Protein AF-A0A101TPN9-F1 (afdb_monomer)

Secondary structure (DSSP, 8-state):
-------PPPP-------PPPPHHHHHHHHHHHHHHH-S-HHHHHHHHHHHHHHHHHHHHHHHHHHTT-S-TT---TTHHHHHHHHHHH-TTTHHHHHHHHHHH--HHHHHHHHHHHHHHHHHHHHHHHHHHHTT--HHHHHHHHT--HHHHHHHHHHHHHH-TT----------

Solvent-accessible surface area (backbone atoms only — not comparable to full-atom values): 10762 Å² total; per-residue (Å²): 135,89,79,90,85,85,86,82,86,85,84,80,90,74,75,82,74,81,71,81,74,48,74,66,56,50,51,50,51,55,50,58,58,44,76,79,64,66,69,54,71,69,55,55,51,49,53,51,51,52,51,53,50,54,51,51,51,50,50,52,29,50,51,33,44,73,72,63,44,94,58,43,76,75,59,66,94,53,50,71,58,51,53,51,51,55,53,57,68,37,71,92,51,27,71,62,51,52,52,52,48,63,74,71,52,50,74,67,52,53,50,50,53,52,52,50,50,53,50,50,61,68,43,44,57,58,52,54,48,52,44,42,76,72,69,51,52,62,68,60,54,12,62,76,73,72,49,52,49,72,55,51,54,49,41,51,53,53,51,49,68,74,47,80,71,67,80,70,75,82,75,91,70,86,134

Sequence (175 aa):
MSTSDHQQPGPDEGEPEARPLSSVEISRRVRRTRTASDRPATEKFRDQLFALITEHEREVVAERALAGDPNPTDADPLEYVYEIAEHYAQREQRTGYLAQLADELTLDDVRALRLAGEAAKAATPLVVMAETNRGKEVPQIAEEVGLTESRVYAILREQRAADPDGVSPPTTDEQ

Structure (mmCIF, N/CA/C/O backbone):
data_AF-A0A101TPN9-F1
#
_entry.id   AF-A0A101TPN9-F1
#
loop_
_atom_site.group_PDB
_atom_site.id
_atom_site.type_symbol
_atom_site.label_atom_id
_atom_site.label_alt_id
_atom_site.label_comp_id
_atom_site.label_asym_id
_atom_site.label_entity_id
_atom_site.label_seq_id
_atom_site.pdbx_PDB_ins_code
_atom_site.Cartn_x
_atom_site.Cartn_y
_atom_site.Cartn_z
_atom_site.occupancy
_atom_site.B_iso_or_equiv
_atom_site.auth_seq_id
_atom_site.auth_comp_id
_atom_site.auth_asym_id
_atom_site.auth_atom_id
_atom_site.pdbx_PDB_model_num
ATOM 1 N N . MET A 1 1 ? 33.651 2.494 -105.319 1.00 42.09 1 MET A N 1
ATOM 2 C CA . MET A 1 1 ? 34.880 3.297 -105.142 1.00 42.09 1 MET A CA 1
ATOM 3 C C . MET A 1 1 ? 34.816 3.937 -103.767 1.00 42.09 1 MET A C 1
ATOM 5 O O . MET A 1 1 ? 33.771 4.495 -103.466 1.00 42.09 1 MET A O 1
ATOM 9 N N . SER A 1 2 ? 35.915 3.826 -103.008 1.00 41.34 2 SER A N 1
ATOM 10 C CA . SER A 1 2 ? 36.218 4.497 -101.725 1.00 41.34 2 SER A CA 1
ATOM 11 C C . SER A 1 2 ? 35.414 4.055 -100.496 1.00 41.34 2 SER A C 1
ATOM 13 O O . SER A 1 2 ? 34.199 3.965 -100.569 1.00 41.34 2 SER A O 1
ATOM 15 N N . THR A 1 3 ? 35.969 3.796 -99.313 1.00 41.00 3 THR A N 1
ATOM 16 C CA . THR A 1 3 ? 37.326 3.503 -98.798 1.00 41.00 3 THR A CA 1
ATOM 17 C C . THR A 1 3 ? 37.082 3.008 -97.369 1.00 41.00 3 THR A C 1
ATOM 19 O O . THR A 1 3 ? 36.170 3.494 -96.704 1.00 41.00 3 THR A O 1
ATOM 22 N N . SER A 1 4 ? 37.875 2.039 -96.924 1.00 46.53 4 SER A N 1
ATOM 23 C CA . SER A 1 4 ? 37.929 1.527 -95.556 1.00 46.53 4 S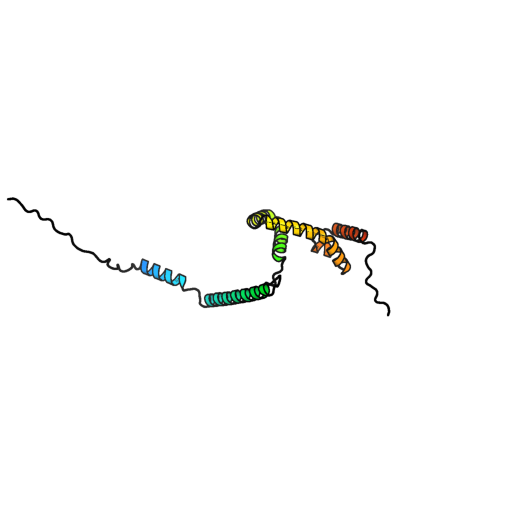ER A CA 1
ATOM 24 C C . SER A 1 4 ? 38.120 2.631 -94.516 1.00 46.53 4 SER A C 1
ATOM 26 O O . SER A 1 4 ? 38.875 3.564 -94.773 1.00 46.53 4 SER A O 1
ATOM 28 N N . ASP A 1 5 ? 37.571 2.438 -93.315 1.00 50.50 5 ASP A N 1
ATOM 29 C CA . ASP A 1 5 ? 38.302 2.831 -92.115 1.00 50.50 5 ASP A CA 1
ATOM 30 C C . ASP A 1 5 ? 38.086 1.847 -90.964 1.00 50.50 5 ASP A C 1
ATOM 32 O O . ASP A 1 5 ? 37.050 1.191 -90.835 1.00 50.50 5 ASP A O 1
ATOM 36 N N . HIS A 1 6 ? 39.159 1.688 -90.209 1.00 49.28 6 HIS A N 1
ATOM 37 C CA . HIS A 1 6 ? 39.487 0.607 -89.296 1.00 49.28 6 HIS A CA 1
ATOM 38 C C . HIS A 1 6 ? 39.472 1.186 -87.875 1.00 49.28 6 HIS A C 1
ATOM 40 O O . HIS A 1 6 ? 40.214 2.126 -87.613 1.00 49.28 6 HIS A O 1
ATOM 46 N N . GLN A 1 7 ? 38.716 0.628 -86.924 1.00 47.16 7 GLN A N 1
ATOM 47 C CA . GLN A 1 7 ? 39.056 0.803 -85.505 1.00 47.16 7 GLN A CA 1
ATOM 48 C C . GLN A 1 7 ? 38.595 -0.405 -84.676 1.00 47.16 7 GLN A C 1
ATOM 50 O O . GLN A 1 7 ? 37.469 -0.880 -84.794 1.00 47.16 7 GLN A O 1
ATOM 55 N N . GLN A 1 8 ? 39.546 -0.920 -83.901 1.00 51.91 8 GLN A N 1
ATOM 56 C CA . GLN A 1 8 ? 39.606 -2.220 -83.236 1.00 51.91 8 GLN A CA 1
ATOM 57 C C . GLN A 1 8 ? 38.699 -2.373 -81.996 1.00 51.91 8 GLN A C 1
ATOM 59 O O . GLN A 1 8 ? 38.349 -1.375 -81.367 1.00 51.91 8 GLN A O 1
ATOM 64 N N . PRO A 1 9 ? 38.403 -3.625 -81.584 1.00 48.44 9 PRO A N 1
ATOM 65 C CA . PRO A 1 9 ? 37.788 -3.948 -80.298 1.00 48.44 9 PRO A CA 1
ATOM 66 C C . PRO A 1 9 ? 38.816 -3.859 -79.155 1.00 48.44 9 PRO A C 1
ATOM 68 O O . PRO A 1 9 ? 39.913 -4.410 -79.253 1.00 48.44 9 PRO A O 1
ATOM 71 N N . GLY A 1 10 ? 38.464 -3.162 -78.072 1.00 40.00 10 GLY A N 1
ATOM 72 C CA . GLY A 1 10 ? 39.241 -3.147 -76.828 1.00 40.00 10 GLY A CA 1
ATOM 73 C C . GLY A 1 10 ? 39.022 -4.435 -76.013 1.00 40.00 10 GLY A C 1
ATOM 74 O O . GLY A 1 10 ? 37.900 -4.947 -76.028 1.00 40.00 10 GLY A O 1
ATOM 75 N N . PRO A 1 11 ? 40.054 -4.971 -75.335 1.00 49.56 11 PRO A N 1
ATOM 76 C CA . PRO A 1 11 ? 40.006 -6.285 -74.706 1.00 49.56 11 PRO A CA 1
ATOM 77 C C . PRO A 1 11 ? 39.630 -6.254 -73.215 1.00 49.56 11 PRO A C 1
ATOM 79 O O . PRO A 1 11 ? 39.826 -5.261 -72.519 1.00 49.56 11 PRO A O 1
ATOM 82 N N . ASP A 1 12 ? 39.209 -7.439 -72.785 1.00 43.66 12 ASP A N 1
ATOM 83 C CA . ASP A 1 12 ? 39.425 -8.098 -71.494 1.00 43.66 12 ASP A CA 1
ATOM 84 C C . ASP A 1 12 ? 38.636 -7.694 -70.241 1.00 43.66 12 ASP A C 1
ATOM 86 O O . ASP A 1 12 ? 38.874 -6.695 -69.561 1.00 43.66 12 ASP A O 1
ATOM 90 N N . GLU A 1 13 ? 37.752 -8.632 -69.896 1.00 50.62 13 GLU A N 1
ATOM 91 C CA . GLU A 1 13 ? 37.222 -8.919 -68.574 1.00 50.62 13 GLU A CA 1
ATOM 92 C C . GLU A 1 13 ? 38.375 -9.291 -67.625 1.00 50.62 13 GLU A C 1
ATOM 94 O O . GLU A 1 13 ? 38.930 -10.385 -67.678 1.00 50.62 13 GLU A O 1
ATOM 99 N N . GLY A 1 14 ? 38.741 -8.374 -66.731 1.00 38.81 14 GLY A N 1
ATOM 100 C CA . GLY A 1 14 ? 39.601 -8.687 -65.594 1.00 38.81 14 GLY A CA 1
ATOM 101 C C . GLY A 1 14 ? 38.768 -9.196 -64.420 1.00 38.81 14 GLY A C 1
ATOM 102 O O . GLY A 1 14 ? 38.070 -8.412 -63.774 1.00 38.81 14 GLY A O 1
ATOM 103 N N . GLU A 1 15 ? 38.863 -10.494 -64.124 1.00 51.34 15 GLU A N 1
ATOM 104 C CA . GLU A 1 15 ? 38.507 -11.064 -62.820 1.00 51.34 15 GLU A CA 1
ATOM 105 C C . GLU A 1 15 ? 39.130 -10.217 -61.691 1.00 51.34 15 GLU A C 1
ATOM 107 O O . GLU A 1 15 ? 40.296 -9.819 -61.795 1.00 51.34 15 GLU A O 1
ATOM 112 N N . PRO A 1 16 ? 38.413 -9.920 -60.591 1.00 50.00 16 PRO A N 1
ATOM 113 C CA . PRO A 1 16 ? 39.021 -9.227 -59.469 1.00 50.00 16 PRO A CA 1
ATOM 114 C C . PRO A 1 16 ? 40.036 -10.156 -58.795 1.00 50.00 16 PRO A C 1
ATOM 116 O O . PRO A 1 16 ? 39.675 -11.000 -57.974 1.00 50.00 16 PRO A O 1
ATOM 119 N N . GLU A 1 17 ? 41.317 -9.969 -59.127 1.00 49.72 17 GLU A N 1
ATOM 120 C CA . GLU A 1 17 ? 42.454 -10.493 -58.374 1.00 49.72 17 GLU A CA 1
ATOM 121 C C . GLU A 1 17 ? 42.212 -10.261 -56.877 1.00 49.72 17 GLU A C 1
ATOM 123 O O . GLU A 1 17 ? 42.113 -9.124 -56.394 1.00 49.72 17 GLU A O 1
ATOM 128 N N . ALA A 1 18 ? 42.104 -11.362 -56.135 1.00 55.53 18 ALA A N 1
ATOM 129 C CA . ALA A 1 18 ? 42.022 -11.360 -54.689 1.00 55.53 18 ALA A CA 1
ATOM 130 C C . ALA A 1 18 ? 43.309 -10.745 -54.123 1.00 55.53 18 ALA A C 1
ATOM 132 O O . ALA A 1 18 ? 44.323 -11.420 -53.944 1.00 55.53 18 ALA A O 1
ATOM 133 N N . ARG A 1 19 ? 43.270 -9.436 -53.854 1.00 57.31 19 ARG A N 1
ATOM 134 C CA . ARG A 1 19 ? 44.369 -8.720 -53.206 1.00 57.31 19 ARG A CA 1
ATOM 135 C C . ARG A 1 19 ? 44.713 -9.427 -51.889 1.00 57.31 19 ARG A C 1
ATOM 137 O O . ARG A 1 19 ? 43.798 -9.704 -51.105 1.00 57.31 19 ARG A O 1
ATOM 144 N N . PRO A 1 20 ? 45.999 -9.698 -51.602 1.00 57.59 20 PRO A N 1
ATOM 145 C CA . PRO A 1 20 ? 46.386 -10.231 -50.308 1.00 57.59 20 PRO A CA 1
ATOM 146 C C . PRO A 1 20 ? 45.989 -9.214 -49.237 1.00 57.59 20 PRO A C 1
ATOM 148 O O . PRO A 1 20 ? 46.376 -8.046 -49.299 1.00 57.59 20 PRO A O 1
ATOM 151 N N . LEU A 1 21 ? 45.169 -9.65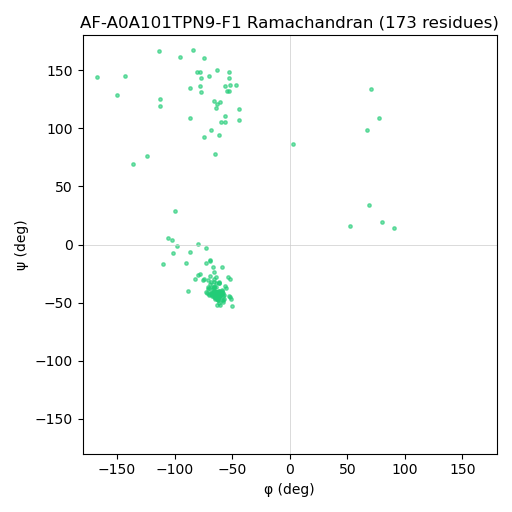9 -48.283 1.00 58.34 21 LEU A N 1
ATOM 152 C CA . LEU A 1 21 ? 44.704 -8.828 -47.176 1.00 58.34 21 LEU A CA 1
ATOM 153 C C . LEU A 1 21 ? 45.906 -8.185 -46.484 1.00 58.34 21 LEU A C 1
ATOM 155 O O . LEU A 1 21 ? 46.886 -8.860 -46.156 1.00 58.34 21 LEU A O 1
ATOM 159 N N . SER A 1 22 ? 45.826 -6.880 -46.238 1.00 63.00 22 SER A N 1
ATOM 160 C CA . SER A 1 22 ? 46.884 -6.186 -45.515 1.00 63.00 22 SER A CA 1
ATOM 161 C C . SER A 1 22 ? 46.992 -6.730 -44.085 1.00 63.00 22 SER A C 1
ATOM 163 O O . SER A 1 22 ? 45.999 -7.126 -43.472 1.00 63.00 22 SER A O 1
ATOM 165 N N . SER A 1 23 ? 48.194 -6.701 -43.504 1.00 58.19 23 SER A N 1
ATOM 166 C CA . SER A 1 23 ? 48.435 -7.108 -42.105 1.00 58.19 23 SER A CA 1
ATOM 167 C C . SER A 1 23 ? 47.484 -6.412 -41.110 1.00 58.19 23 SER A C 1
ATOM 169 O O . SER A 1 23 ? 47.072 -6.991 -40.102 1.00 58.19 23 SER A O 1
ATOM 171 N N . VAL A 1 24 ? 47.046 -5.190 -41.436 1.00 63.31 24 VAL A N 1
ATOM 172 C CA . VAL A 1 24 ? 46.064 -4.418 -40.663 1.00 63.31 24 VAL A CA 1
ATOM 173 C C . VAL A 1 24 ? 44.650 -4.993 -40.793 1.00 63.31 24 VAL A C 1
ATOM 175 O O . VAL A 1 24 ? 43.942 -5.094 -39.791 1.00 63.31 24 VAL A O 1
ATOM 178 N N . GLU A 1 25 ? 44.225 -5.410 -41.985 1.00 61.56 25 GLU A N 1
ATOM 179 C CA . GLU A 1 25 ? 42.925 -6.061 -42.205 1.00 61.56 25 GLU A CA 1
ATOM 180 C C . GLU A 1 25 ? 42.882 -7.463 -41.598 1.00 61.56 25 GLU A C 1
ATOM 182 O O . GLU A 1 25 ? 41.878 -7.824 -40.984 1.00 61.56 25 GLU A O 1
ATOM 187 N N . ILE A 1 26 ? 43.986 -8.213 -41.673 1.00 62.03 26 ILE A N 1
ATOM 188 C CA . ILE A 1 26 ? 44.142 -9.504 -40.990 1.00 62.03 26 ILE A CA 1
ATOM 189 C C . ILE A 1 26 ? 44.049 -9.299 -39.473 1.00 62.03 26 ILE A C 1
ATOM 191 O O . ILE A 1 26 ? 43.263 -9.972 -38.808 1.00 62.03 26 ILE A O 1
ATOM 195 N N . SER A 1 27 ? 44.760 -8.312 -38.923 1.00 61.09 27 SER A N 1
ATOM 196 C CA . SER A 1 27 ? 44.728 -8.001 -37.488 1.00 61.09 27 SER A CA 1
ATOM 197 C C . SER A 1 27 ? 43.344 -7.547 -37.019 1.00 61.09 27 SER A C 1
ATOM 199 O O . SER A 1 27 ? 42.879 -7.979 -35.964 1.00 61.09 27 SER A O 1
ATOM 201 N N . ARG A 1 28 ? 42.642 -6.721 -37.809 1.00 60.81 28 ARG A N 1
ATOM 202 C CA . ARG A 1 28 ? 41.256 -6.316 -37.520 1.00 60.81 28 ARG A CA 1
ATOM 203 C C . ARG A 1 28 ? 40.297 -7.499 -37.593 1.00 60.81 28 ARG A C 1
ATOM 205 O O . ARG A 1 28 ? 39.431 -7.608 -36.729 1.00 60.81 28 ARG A O 1
ATOM 212 N N . ARG A 1 29 ? 40.459 -8.395 -38.572 1.00 58.31 29 ARG A N 1
ATOM 213 C CA . ARG A 1 29 ? 39.623 -9.592 -38.731 1.00 58.31 29 ARG A CA 1
ATOM 214 C C . ARG A 1 29 ? 39.814 -10.563 -37.569 1.00 58.31 29 ARG A C 1
ATOM 216 O O . ARG A 1 29 ? 38.817 -10.975 -36.996 1.00 58.31 29 ARG A O 1
ATOM 223 N N . VAL A 1 30 ? 41.057 -10.825 -37.158 1.00 59.16 30 VAL A N 1
ATOM 224 C CA . VAL A 1 30 ? 41.396 -11.686 -36.008 1.00 59.16 30 VAL A CA 1
ATOM 225 C C . VAL A 1 30 ? 40.912 -11.091 -34.679 1.00 59.16 30 VAL A C 1
ATOM 227 O O . VAL A 1 30 ? 40.445 -11.826 -33.810 1.00 59.16 30 VAL A O 1
ATOM 230 N N . ARG A 1 31 ? 40.957 -9.759 -34.509 1.00 57.03 31 ARG A N 1
ATOM 231 C CA . ARG A 1 31 ? 40.370 -9.094 -33.329 1.00 57.03 31 ARG A CA 1
ATOM 232 C C . ARG A 1 31 ? 38.845 -9.199 -33.307 1.00 57.03 31 ARG A C 1
ATOM 234 O O . ARG A 1 31 ? 38.292 -9.472 -32.249 1.00 57.03 31 ARG A O 1
ATOM 241 N N . ARG A 1 32 ? 38.180 -9.031 -34.459 1.00 55.31 32 ARG A N 1
ATOM 242 C CA . ARG A 1 32 ? 36.713 -9.138 -34.585 1.00 55.31 32 ARG A CA 1
ATOM 243 C C . ARG A 1 32 ? 36.195 -10.553 -34.330 1.00 55.31 32 ARG A C 1
ATOM 245 O O . ARG A 1 32 ? 35.134 -10.695 -33.733 1.00 55.31 32 ARG A O 1
ATOM 252 N N . THR A 1 33 ? 36.921 -11.591 -34.750 1.00 52.56 33 THR A N 1
ATOM 253 C CA . THR A 1 33 ? 36.538 -12.984 -34.459 1.00 52.56 33 THR A CA 1
ATOM 254 C C . THR A 1 33 ? 36.821 -13.393 -33.017 1.00 52.56 33 THR A C 1
ATOM 256 O O . THR A 1 33 ? 36.054 -14.179 -32.469 1.00 52.56 33 THR A O 1
ATOM 259 N N . ARG A 1 34 ? 37.849 -12.838 -32.357 1.00 51.78 34 ARG A N 1
ATOM 260 C CA . ARG A 1 34 ? 38.084 -13.097 -30.924 1.00 51.78 34 ARG A CA 1
ATOM 261 C C . ARG A 1 34 ? 37.000 -12.496 -30.031 1.00 51.78 34 ARG A C 1
ATOM 263 O O . ARG A 1 34 ? 36.505 -13.187 -29.153 1.00 51.78 34 ARG A O 1
ATOM 270 N N . THR A 1 35 ? 36.534 -11.276 -30.293 1.00 52.88 35 THR A N 1
ATOM 271 C CA . THR A 1 35 ? 35.552 -10.609 -29.412 1.00 52.88 35 THR A CA 1
ATOM 272 C C . THR A 1 35 ? 34.167 -11.265 -29.373 1.00 52.88 35 THR A C 1
ATOM 274 O O . THR A 1 35 ? 33.428 -11.032 -28.425 1.00 52.88 35 THR A O 1
ATOM 277 N N . ALA A 1 36 ? 33.807 -12.094 -30.360 1.00 51.94 36 ALA A N 1
ATOM 278 C CA . ALA A 1 36 ? 32.540 -12.837 -30.360 1.00 51.94 36 ALA A CA 1
ATOM 279 C C . ALA A 1 36 ? 32.638 -14.225 -29.688 1.00 51.94 36 ALA A C 1
ATOM 281 O O . ALA A 1 36 ? 31.619 -14.821 -29.355 1.00 51.94 36 ALA A O 1
ATOM 282 N N . SER A 1 37 ? 33.854 -14.750 -29.487 1.00 56.09 37 SER A N 1
ATOM 283 C CA . SER A 1 37 ? 34.100 -16.137 -29.061 1.00 56.09 37 SER A CA 1
ATOM 284 C C . SER A 1 37 ? 34.630 -16.273 -27.626 1.00 56.09 37 SER A C 1
ATOM 286 O O . SER A 1 37 ? 34.553 -17.371 -27.067 1.00 56.09 37 SER A O 1
ATOM 288 N N . ASP A 1 38 ? 35.140 -15.197 -27.024 1.00 57.66 38 ASP A N 1
ATOM 289 C CA . ASP A 1 38 ? 35.983 -15.244 -25.814 1.00 57.66 38 ASP A CA 1
ATOM 290 C C . ASP A 1 38 ? 35.248 -14.947 -24.497 1.00 57.66 38 ASP A C 1
ATOM 292 O O . ASP A 1 38 ? 35.85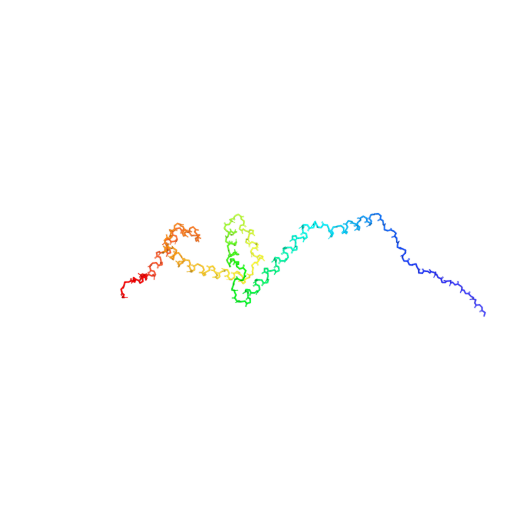7 -14.472 -23.541 1.00 57.66 38 ASP A O 1
ATOM 296 N N . ARG A 1 39 ? 33.942 -15.236 -24.394 1.00 61.56 39 ARG A N 1
ATOM 297 C CA . ARG A 1 39 ? 33.367 -15.381 -23.046 1.00 61.56 39 ARG A CA 1
ATOM 298 C C . ARG A 1 39 ? 34.006 -16.613 -22.397 1.00 61.56 39 ARG A C 1
ATOM 300 O O . ARG A 1 39 ? 33.923 -17.690 -23.010 1.00 61.56 39 ARG A O 1
ATOM 307 N N . PRO A 1 40 ? 34.648 -16.494 -21.221 1.00 77.19 40 PRO A N 1
ATOM 308 C CA . PRO A 1 40 ? 35.226 -17.637 -20.529 1.00 77.19 40 PRO A CA 1
ATOM 309 C C . PRO A 1 40 ? 34.168 -18.733 -20.358 1.00 77.19 40 PRO A C 1
ATOM 311 O O . PRO A 1 40 ? 32.986 -18.455 -20.165 1.00 77.19 40 PRO A O 1
ATOM 314 N N . ALA A 1 41 ? 34.575 -20.000 -20.466 1.00 77.06 41 ALA A N 1
ATOM 315 C CA . ALA A 1 41 ? 33.654 -21.143 -20.439 1.00 77.06 41 ALA A CA 1
ATOM 316 C C . ALA A 1 41 ? 32.741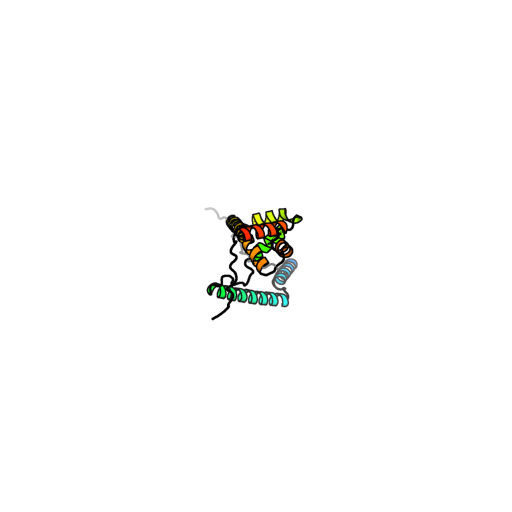 -21.155 -19.195 1.00 77.06 41 ALA A C 1
ATOM 318 O O . ALA A 1 41 ? 31.608 -21.623 -19.259 1.00 77.06 41 ALA A O 1
ATOM 319 N N . THR A 1 42 ? 33.213 -20.578 -18.089 1.00 77.56 42 THR A N 1
ATOM 320 C CA . THR A 1 42 ? 32.463 -20.370 -16.847 1.00 77.56 42 THR A CA 1
ATOM 321 C C . THR A 1 42 ? 31.296 -19.390 -16.988 1.00 77.56 42 THR A C 1
ATOM 323 O O . THR A 1 42 ? 30.253 -19.621 -16.386 1.00 77.56 42 THR A O 1
ATOM 326 N N . GLU A 1 43 ? 31.426 -18.328 -17.785 1.00 76.62 43 GLU A N 1
ATOM 327 C CA . GLU A 1 43 ? 30.323 -17.404 -18.083 1.00 76.62 43 GLU A CA 1
ATOM 328 C C . GLU A 1 43 ? 29.279 -18.069 -18.976 1.00 76.62 43 GLU A C 1
ATOM 330 O O . GLU A 1 43 ? 28.097 -18.008 -18.672 1.00 76.62 43 GLU A O 1
ATOM 335 N N . LYS A 1 44 ? 29.705 -18.801 -20.014 1.00 79.38 44 LYS A N 1
ATOM 336 C CA . LYS A 1 44 ? 28.776 -19.538 -20.891 1.00 79.38 44 LYS A CA 1
ATOM 337 C C . LYS A 1 44 ? 27.977 -20.593 -20.123 1.00 79.38 44 LYS A C 1
ATOM 339 O O . LYS A 1 44 ? 26.785 -20.743 -20.355 1.00 79.38 44 LYS A O 1
ATOM 344 N N . PHE A 1 45 ? 28.628 -21.306 -19.205 1.00 83.88 45 PHE A N 1
ATOM 345 C CA . PHE A 1 45 ? 27.966 -22.279 -18.337 1.00 83.88 45 PHE A CA 1
ATOM 346 C C . PHE A 1 45 ? 26.973 -21.614 -17.373 1.00 83.88 45 PHE A C 1
ATOM 348 O O . PHE A 1 45 ? 25.869 -22.118 -17.191 1.00 83.88 45 PHE A O 1
ATOM 355 N N . ARG A 1 46 ? 27.329 -20.461 -16.788 1.00 85.25 46 ARG A N 1
ATOM 356 C CA . ARG A 1 46 ? 26.407 -19.671 -15.956 1.00 85.25 46 ARG A CA 1
ATOM 357 C C . ARG A 1 46 ? 25.202 -19.179 -16.753 1.00 85.25 46 ARG A C 1
ATOM 359 O O . ARG A 1 46 ? 24.084 -19.379 -16.301 1.00 85.25 46 ARG A O 1
ATOM 366 N N . ASP A 1 47 ? 25.422 -18.612 -17.937 1.00 88.12 47 ASP A N 1
ATOM 367 C CA . ASP A 1 47 ? 24.355 -18.150 -18.833 1.00 88.12 47 ASP A CA 1
ATOM 368 C C . ASP A 1 47 ? 23.396 -19.305 -19.188 1.00 88.12 47 ASP A C 1
ATOM 370 O O . ASP A 1 47 ? 22.181 -19.131 -19.177 1.00 88.12 47 ASP A O 1
ATOM 374 N N . GLN A 1 48 ? 23.933 -20.504 -19.448 1.00 87.75 48 GLN A N 1
ATOM 375 C CA . GLN A 1 48 ? 23.140 -21.710 -19.719 1.00 87.75 48 GLN A CA 1
ATOM 376 C C . GLN A 1 48 ? 22.338 -22.184 -18.502 1.00 87.75 48 GLN A C 1
ATOM 378 O O . GLN A 1 48 ? 21.170 -22.531 -18.651 1.00 87.75 48 GLN A O 1
ATOM 383 N N . LEU A 1 49 ? 22.936 -22.181 -17.306 1.00 90.50 49 LEU A N 1
ATOM 384 C CA . LEU A 1 49 ? 22.218 -22.510 -16.073 1.00 90.50 49 LEU A CA 1
ATOM 385 C C . LEU A 1 49 ? 21.090 -21.511 -15.796 1.00 90.50 49 LEU A C 1
ATOM 387 O O . LEU A 1 49 ? 19.981 -21.933 -15.488 1.00 90.50 49 LEU A O 1
ATOM 391 N N . PHE A 1 50 ? 21.341 -20.208 -15.946 1.00 90.62 50 PHE A N 1
ATOM 392 C CA . PHE A 1 50 ? 20.306 -19.187 -15.771 1.00 90.62 50 PHE A CA 1
ATOM 393 C C . PHE A 1 50 ? 19.182 -19.322 -16.794 1.00 90.62 50 PHE A C 1
ATOM 395 O O . PHE A 1 50 ? 18.017 -19.198 -16.426 1.00 90.62 50 PHE A O 1
ATOM 402 N N . ALA A 1 51 ? 19.508 -19.613 -18.055 1.00 91.69 51 ALA A N 1
ATOM 403 C CA . ALA A 1 51 ? 18.501 -19.856 -19.081 1.00 91.69 51 ALA A CA 1
ATOM 404 C C . ALA A 1 51 ? 17.605 -21.053 -18.722 1.00 91.69 51 ALA A C 1
ATOM 406 O O . ALA A 1 51 ? 16.387 -20.936 -18.816 1.00 91.69 51 ALA A O 1
ATOM 407 N N . LEU A 1 52 ? 18.197 -22.154 -18.245 1.00 90.94 52 LEU A N 1
ATOM 408 C CA . LEU A 1 52 ? 17.460 -23.353 -17.838 1.00 90.94 52 LEU A CA 1
ATOM 409 C C . LEU A 1 52 ? 16.566 -23.100 -16.614 1.00 90.94 52 LEU A C 1
ATOM 411 O O . LEU A 1 52 ? 15.425 -23.549 -16.585 1.00 90.94 52 LEU A O 1
ATOM 415 N N . ILE A 1 53 ? 17.062 -22.353 -15.622 1.00 88.69 53 ILE A N 1
ATOM 416 C CA . ILE A 1 53 ? 16.268 -21.947 -14.452 1.00 88.69 53 ILE A CA 1
ATOM 417 C C . ILE A 1 53 ? 15.101 -21.054 -14.889 1.00 88.69 53 ILE A C 1
ATOM 419 O O . ILE A 1 53 ? 13.966 -21.321 -14.519 1.00 88.69 53 ILE A O 1
ATOM 423 N N . THR A 1 54 ? 15.358 -20.057 -15.740 1.00 88.31 54 THR A N 1
ATOM 424 C CA . THR A 1 54 ? 14.320 -19.136 -16.236 1.00 88.31 54 THR A CA 1
ATOM 425 C C . THR A 1 54 ? 13.238 -19.874 -17.027 1.00 88.31 54 THR A C 1
ATOM 427 O O . THR A 1 54 ? 12.059 -19.541 -16.941 1.00 88.31 54 THR A O 1
ATOM 430 N N . GLU A 1 55 ? 13.627 -20.859 -17.840 1.00 90.62 55 GLU A N 1
ATOM 431 C CA . GLU A 1 55 ? 12.690 -21.694 -18.594 1.00 90.62 55 GLU A CA 1
ATOM 432 C C . GLU A 1 55 ? 11.825 -22.536 -17.652 1.00 90.62 55 GLU A C 1
ATOM 434 O O . GLU A 1 55 ? 10.601 -22.499 -17.759 1.00 90.62 55 GLU A O 1
ATOM 439 N N . HIS A 1 56 ? 12.442 -23.190 -16.666 1.00 88.75 56 HIS A N 1
ATOM 440 C CA . HIS A 1 56 ? 11.720 -23.974 -15.669 1.00 88.75 56 HIS A CA 1
ATOM 441 C C . HIS A 1 56 ? 10.755 -23.123 -14.829 1.00 88.75 56 HIS A C 1
ATOM 443 O O . HIS A 1 56 ? 9.605 -23.505 -14.629 1.00 88.75 56 HIS A O 1
ATOM 449 N N . GLU A 1 57 ? 11.180 -21.942 -14.377 1.00 88.06 57 GLU A N 1
ATOM 450 C CA . GLU A 1 57 ? 10.323 -21.010 -13.636 1.00 88.06 57 GLU A CA 1
ATOM 451 C C . GLU A 1 57 ? 9.108 -20.583 -14.467 1.00 88.06 57 GLU A C 1
ATOM 453 O O . GLU A 1 57 ? 7.985 -20.575 -13.965 1.00 88.06 57 GLU A O 1
ATOM 458 N N . ARG A 1 58 ? 9.297 -20.295 -15.761 1.00 87.56 58 ARG A N 1
ATOM 459 C CA . ARG A 1 58 ? 8.188 -19.958 -16.666 1.00 87.56 58 ARG A CA 1
ATOM 460 C C . ARG A 1 58 ? 7.202 -21.105 -16.833 1.00 87.56 58 ARG A C 1
ATOM 462 O O . ARG A 1 58 ? 6.001 -20.848 -16.869 1.00 87.56 58 ARG A O 1
ATOM 469 N N . GLU A 1 59 ? 7.686 -22.338 -16.946 1.00 90.50 59 GLU A N 1
ATOM 470 C CA . GLU A 1 59 ? 6.828 -23.522 -17.044 1.00 90.50 59 GLU A CA 1
ATOM 471 C C . GLU A 1 59 ? 5.987 -23.706 -15.779 1.00 90.50 59 GLU A C 1
ATOM 473 O O . GLU A 1 59 ? 4.773 -23.878 -15.876 1.00 90.50 59 GLU A O 1
ATOM 478 N N . VAL A 1 60 ? 6.600 -23.577 -14.599 1.00 86.88 60 VAL A N 1
ATOM 479 C CA . VAL A 1 60 ? 5.902 -23.695 -13.308 1.00 86.88 60 VAL A CA 1
ATOM 480 C C . VAL A 1 60 ? 4.850 -22.597 -13.143 1.00 86.88 60 VAL A C 1
ATOM 482 O O . VAL A 1 60 ? 3.714 -22.880 -12.759 1.00 86.88 60 VAL A O 1
ATOM 485 N N . VAL A 1 61 ? 5.192 -21.348 -13.468 1.00 87.25 61 VAL A N 1
ATOM 486 C CA . VAL A 1 61 ? 4.249 -20.221 -13.412 1.00 87.25 61 VAL A CA 1
ATOM 487 C C . VAL A 1 61 ? 3.088 -20.438 -14.383 1.00 87.25 61 VAL A C 1
ATOM 489 O O . VAL A 1 61 ? 1.932 -20.215 -14.023 1.00 87.25 61 VAL A O 1
ATOM 492 N N . ALA A 1 62 ? 3.363 -20.907 -15.603 1.00 86.25 62 ALA A N 1
ATOM 493 C CA . ALA A 1 62 ? 2.326 -21.198 -16.589 1.00 86.25 62 ALA A CA 1
ATOM 494 C C . ALA A 1 62 ? 1.403 -22.338 -16.134 1.00 86.25 62 ALA A C 1
ATOM 496 O O . ALA A 1 62 ? 0.188 -22.237 -16.296 1.00 86.25 62 ALA A O 1
ATOM 497 N N . GLU A 1 63 ? 1.951 -23.395 -15.531 1.00 88.81 63 GLU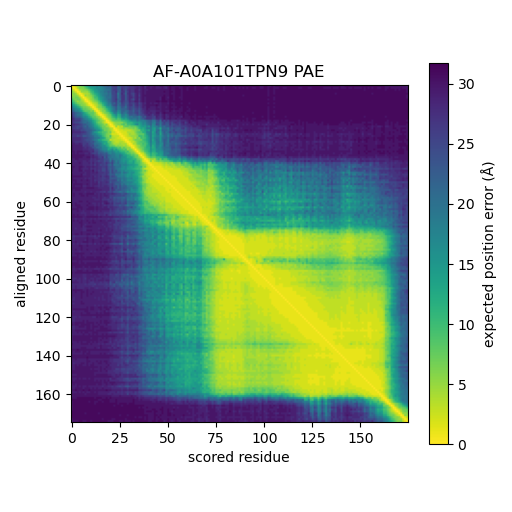 A N 1
ATOM 498 C CA . GLU A 1 63 ? 1.172 -24.508 -14.985 1.00 88.81 63 GLU A CA 1
ATOM 499 C C . GLU A 1 63 ? 0.242 -24.043 -13.856 1.00 88.81 63 GLU A C 1
ATOM 501 O O . GLU A 1 63 ? -0.953 -24.346 -13.873 1.00 88.81 63 GLU A O 1
ATOM 506 N N . ARG A 1 64 ? 0.749 -23.234 -12.919 1.00 85.62 64 ARG A N 1
ATOM 507 C CA . ARG A 1 64 ? -0.057 -22.660 -11.829 1.00 85.62 64 ARG A CA 1
ATOM 508 C C . ARG A 1 64 ? -1.129 -21.700 -12.340 1.00 85.62 64 ARG A C 1
ATOM 510 O O . ARG A 1 64 ? -2.277 -21.774 -11.905 1.00 85.62 64 ARG A O 1
ATOM 517 N N . ALA A 1 65 ? -0.796 -20.857 -13.316 1.00 85.44 65 ALA A N 1
ATOM 518 C CA . ALA A 1 65 ? -1.761 -19.962 -13.950 1.00 85.44 65 ALA A CA 1
ATOM 519 C C . ALA A 1 65 ? -2.878 -20.747 -14.663 1.00 85.44 65 ALA A C 1
ATOM 521 O O . ALA A 1 65 ? -4.053 -20.397 -14.548 1.00 85.44 65 ALA A O 1
ATOM 522 N N . LEU A 1 66 ? -2.540 -21.845 -15.353 1.00 90.31 66 LEU A N 1
ATOM 523 C CA . LEU A 1 66 ? -3.520 -22.750 -15.967 1.00 90.31 66 LEU A CA 1
ATOM 524 C C . LEU A 1 66 ? -4.384 -23.475 -14.926 1.00 90.31 66 LEU A C 1
ATOM 526 O O . LEU A 1 66 ? -5.559 -23.733 -15.188 1.00 90.31 66 LEU A O 1
ATOM 530 N N . ALA A 1 67 ? -3.835 -23.764 -13.745 1.00 89.50 67 ALA A N 1
ATOM 531 C CA . ALA A 1 67 ? -4.579 -24.302 -12.607 1.00 89.50 67 ALA A CA 1
ATOM 532 C C . ALA A 1 67 ? -5.497 -23.264 -11.927 1.00 89.50 67 ALA A C 1
ATOM 534 O O . ALA A 1 67 ? -6.247 -23.617 -11.016 1.00 89.50 67 ALA A O 1
ATOM 535 N N . GLY A 1 68 ? -5.479 -22.005 -12.382 1.00 83.38 68 GLY A N 1
ATOM 536 C CA . GLY A 1 68 ? -6.311 -20.927 -11.852 1.00 83.38 68 GLY A CA 1
ATOM 537 C C . GLY A 1 68 ? -5.777 -20.312 -10.560 1.00 83.38 68 GLY A C 1
ATOM 538 O O . GLY A 1 68 ? -6.550 -19.687 -9.835 1.00 83.38 68 GLY A O 1
ATOM 539 N N . ASP A 1 69 ? -4.489 -20.491 -10.263 1.00 80.50 69 ASP A N 1
ATOM 540 C CA . ASP A 1 69 ? -3.836 -19.809 -9.150 1.00 80.50 69 ASP A CA 1
ATOM 541 C C . ASP A 1 69 ? -3.851 -18.285 -9.392 1.00 80.50 69 ASP A C 1
ATOM 543 O O . ASP A 1 69 ? -3.331 -17.829 -10.417 1.00 80.50 69 ASP A O 1
ATOM 547 N N . PRO A 1 70 ? -4.453 -17.476 -8.497 1.00 75.62 70 PRO A N 1
ATOM 548 C CA . PRO A 1 70 ? -4.448 -16.022 -8.625 1.00 75.62 70 PRO A CA 1
ATOM 549 C C . PRO A 1 70 ? -3.062 -15.394 -8.402 1.00 75.62 70 PRO A C 1
ATOM 551 O O . PRO A 1 70 ? -2.888 -14.226 -8.746 1.00 75.62 70 PRO A O 1
ATOM 554 N N . ASN A 1 71 ? -2.092 -16.130 -7.844 1.00 81.94 71 ASN A N 1
ATOM 555 C CA . ASN A 1 71 ? -0.716 -15.677 -7.640 1.00 81.94 71 ASN A CA 1
ATOM 556 C C . ASN A 1 71 ? 0.314 -16.759 -8.037 1.00 81.94 71 ASN A C 1
ATOM 558 O O . ASN A 1 71 ? 1.016 -17.309 -7.189 1.00 81.94 71 ASN A O 1
ATOM 562 N N . PRO A 1 72 ? 0.453 -17.058 -9.339 1.00 79.06 72 PRO A N 1
ATOM 563 C CA . PRO A 1 72 ? 1.258 -18.184 -9.812 1.00 79.06 72 PRO A CA 1
ATOM 564 C C . PRO A 1 72 ? 2.770 -18.000 -9.606 1.00 79.06 72 PRO A C 1
ATOM 566 O O . PRO A 1 72 ? 3.524 -18.960 -9.752 1.00 79.06 72 PRO A O 1
ATOM 569 N N . THR A 1 73 ? 3.222 -16.784 -9.294 1.00 81.19 73 THR A N 1
ATOM 570 C CA . THR A 1 73 ? 4.634 -16.443 -9.075 1.00 81.19 73 THR A CA 1
ATOM 571 C C . THR A 1 73 ? 5.030 -16.419 -7.600 1.00 81.19 73 THR A C 1
ATOM 573 O O . THR A 1 73 ? 6.184 -16.119 -7.315 1.00 81.19 73 THR A O 1
ATOM 576 N N . ASP A 1 74 ? 4.099 -16.676 -6.670 1.00 79.56 74 ASP A N 1
ATOM 577 C CA . ASP A 1 74 ? 4.276 -16.461 -5.220 1.00 79.56 74 ASP A CA 1
ATOM 578 C C . ASP A 1 74 ? 4.765 -15.038 -4.861 1.00 79.56 74 ASP A C 1
ATOM 580 O O . ASP A 1 74 ? 5.228 -14.793 -3.747 1.00 79.56 74 ASP A O 1
ATOM 584 N N . ALA A 1 75 ? 4.670 -14.089 -5.799 1.00 79.69 75 ALA A N 1
ATOM 585 C CA . ALA A 1 75 ? 5.127 -12.720 -5.597 1.00 79.69 75 ALA A CA 1
ATOM 586 C C . ALA A 1 75 ? 4.189 -12.030 -4.607 1.00 79.69 75 ALA A C 1
ATOM 588 O O . ALA A 1 75 ? 2.988 -12.309 -4.608 1.00 79.69 75 ALA A O 1
ATOM 589 N N . ASP A 1 76 ? 4.702 -11.138 -3.763 1.00 83.19 76 ASP A N 1
ATOM 590 C CA . ASP A 1 76 ? 3.818 -10.360 -2.900 1.00 83.19 76 ASP A CA 1
ATOM 591 C C . ASP A 1 76 ? 2.937 -9.465 -3.793 1.00 83.19 76 ASP A C 1
ATOM 593 O O . ASP A 1 76 ? 3.465 -8.603 -4.503 1.00 83.19 76 ASP A O 1
ATOM 597 N N . PRO A 1 77 ? 1.598 -9.630 -3.788 1.00 82.88 77 PRO A N 1
ATOM 598 C CA . PRO A 1 77 ? 0.718 -8.847 -4.652 1.00 82.88 77 PRO A CA 1
ATOM 599 C C . PRO A 1 77 ? 0.821 -7.334 -4.425 1.00 82.88 77 PRO A C 1
ATOM 601 O O . PRO A 1 77 ? 0.383 -6.556 -5.274 1.00 82.88 77 PRO A O 1
ATOM 604 N N . LEU A 1 78 ? 1.351 -6.912 -3.272 1.00 87.75 78 LEU A N 1
ATOM 605 C CA . LEU A 1 78 ? 1.510 -5.513 -2.891 1.00 87.75 78 LEU A CA 1
ATOM 606 C C . LEU A 1 78 ? 2.960 -5.018 -2.969 1.00 87.75 78 LEU A C 1
ATOM 608 O O . LEU A 1 78 ? 3.191 -3.860 -2.627 1.00 87.75 78 LEU A O 1
ATOM 612 N N . GLU A 1 79 ? 3.909 -5.820 -3.466 1.00 88.69 79 GLU A N 1
ATOM 613 C CA . GLU A 1 79 ? 5.334 -5.458 -3.556 1.00 88.69 79 GLU A CA 1
ATOM 614 C C . GLU A 1 79 ? 5.543 -4.086 -4.212 1.00 88.69 79 GLU A C 1
ATOM 616 O O . GLU A 1 79 ? 6.094 -3.173 -3.600 1.00 88.69 79 GLU A O 1
ATOM 621 N N . TYR A 1 80 ? 4.975 -3.884 -5.404 1.00 88.00 80 TYR A N 1
ATOM 622 C CA . TYR A 1 80 ? 5.066 -2.610 -6.125 1.00 88.00 80 TYR A CA 1
ATOM 623 C C . TYR A 1 80 ? 4.440 -1.433 -5.352 1.00 88.00 80 TYR A C 1
ATOM 625 O O . TYR A 1 80 ? 4.909 -0.297 -5.414 1.00 88.00 80 TYR A O 1
ATOM 633 N N . VAL A 1 81 ? 3.380 -1.686 -4.579 1.00 91.25 81 VAL A N 1
ATOM 634 C CA . VAL A 1 81 ? 2.744 -0.653 -3.747 1.00 91.25 81 VAL A CA 1
ATOM 635 C C . VAL A 1 81 ? 3.647 -0.279 -2.569 1.00 91.25 81 VAL A C 1
ATOM 637 O O . VAL A 1 81 ? 3.716 0.900 -2.209 1.00 91.25 81 VAL A O 1
ATOM 640 N N . TYR A 1 82 ? 4.359 -1.248 -1.987 1.00 90.94 82 TYR A N 1
ATOM 641 C CA . TYR A 1 82 ? 5.345 -0.995 -0.939 1.00 90.94 82 TYR A CA 1
ATOM 642 C C . TYR A 1 82 ? 6.533 -0.188 -1.457 1.00 90.94 82 TYR A C 1
ATOM 644 O O . TYR A 1 82 ? 6.905 0.791 -0.809 1.00 90.94 82 TYR A O 1
ATOM 652 N N . GLU A 1 83 ? 7.046 -0.507 -2.647 1.00 91.69 83 GLU A N 1
ATOM 653 C CA . GLU A 1 83 ? 8.100 0.282 -3.298 1.00 91.69 83 GLU A CA 1
ATOM 654 C C . GLU A 1 83 ? 7.669 1.745 -3.481 1.00 91.69 83 GLU A C 1
ATOM 656 O O . GLU A 1 83 ? 8.394 2.670 -3.097 1.00 91.69 83 GLU A O 1
ATOM 661 N N . ILE A 1 84 ? 6.446 1.975 -3.982 1.00 92.69 84 ILE A N 1
ATOM 662 C CA . ILE A 1 84 ? 5.886 3.328 -4.115 1.00 92.69 84 ILE A CA 1
ATOM 663 C C . ILE A 1 84 ? 5.835 4.048 -2.770 1.00 92.69 84 ILE A C 1
ATOM 665 O O . ILE A 1 84 ? 6.239 5.213 -2.672 1.00 92.69 84 ILE A O 1
ATOM 669 N N . ALA A 1 85 ? 5.326 3.384 -1.732 1.00 91.19 85 ALA A N 1
ATOM 670 C CA . ALA A 1 85 ? 5.186 3.980 -0.411 1.00 91.19 85 ALA A CA 1
ATOM 671 C C . ALA A 1 85 ? 6.549 4.357 0.195 1.00 91.19 85 ALA A C 1
ATOM 673 O O . ALA A 1 85 ? 6.705 5.471 0.708 1.00 91.19 85 ALA A O 1
ATOM 674 N N . GLU A 1 86 ? 7.537 3.467 0.093 1.00 91.44 86 GLU A N 1
ATOM 675 C CA . GLU A 1 86 ? 8.887 3.673 0.613 1.00 91.44 86 GLU A CA 1
ATOM 676 C C . GLU A 1 86 ? 9.584 4.846 -0.086 1.00 91.44 86 GLU A C 1
ATOM 678 O O . GLU A 1 86 ? 10.026 5.794 0.575 1.00 91.44 86 GLU A O 1
ATOM 683 N N . HIS A 1 87 ? 9.621 4.848 -1.420 1.00 91.81 87 HIS A N 1
ATOM 684 C CA . HIS A 1 87 ? 10.253 5.925 -2.180 1.00 91.81 87 HIS A CA 1
ATOM 685 C C . HIS A 1 87 ? 9.539 7.268 -1.984 1.00 91.81 87 HIS A C 1
ATOM 687 O O . HIS A 1 87 ? 10.184 8.313 -1.857 1.00 91.81 87 HIS A O 1
ATOM 693 N N . TYR A 1 88 ? 8.208 7.275 -1.875 1.00 90.12 88 TYR A N 1
ATOM 694 C CA . TYR A 1 88 ? 7.457 8.504 -1.621 1.00 90.12 88 TYR A CA 1
ATOM 695 C C . TYR A 1 88 ? 7.700 9.089 -0.214 1.00 90.12 88 TYR A C 1
ATOM 697 O O . TYR A 1 88 ? 7.682 10.322 -0.022 1.00 90.12 88 TYR A O 1
ATOM 705 N N . ALA A 1 89 ? 7.950 8.235 0.784 1.00 89.25 89 ALA A N 1
ATOM 706 C CA . ALA A 1 89 ? 8.290 8.661 2.141 1.00 89.25 89 ALA A CA 1
ATOM 707 C C . ALA A 1 89 ? 9.629 9.428 2.192 1.00 89.25 89 ALA A C 1
ATOM 709 O O . ALA A 1 89 ? 9.789 10.337 3.017 1.00 89.25 89 ALA A O 1
ATOM 710 N N . GLN A 1 90 ? 10.548 9.151 1.259 1.00 91.69 90 GLN A N 1
ATOM 711 C CA . GLN A 1 90 ? 11.853 9.807 1.144 1.00 91.69 90 GLN A CA 1
ATOM 712 C C . GLN A 1 90 ? 11.726 11.235 0.579 1.00 91.69 90 GLN A C 1
ATOM 714 O O . GLN A 1 90 ? 11.743 11.485 -0.627 1.00 91.69 90 GLN A O 1
ATOM 719 N N . ARG A 1 91 ? 11.613 12.221 1.481 1.00 83.38 91 ARG A N 1
ATOM 720 C CA . ARG A 1 91 ? 11.324 13.630 1.137 1.00 83.38 91 ARG A CA 1
ATOM 721 C C . ARG A 1 91 ? 12.302 14.255 0.141 1.00 83.38 91 ARG A C 1
ATOM 723 O O . ARG A 1 91 ? 11.873 15.051 -0.687 1.00 83.38 91 ARG A O 1
ATOM 730 N N . GLU A 1 92 ? 13.584 13.917 0.232 1.00 88.69 92 GLU A N 1
ATOM 731 C CA . GLU A 1 92 ? 14.643 14.517 -0.592 1.00 88.69 92 GLU A CA 1
ATOM 732 C C . GLU A 1 92 ? 14.568 14.085 -2.063 1.00 88.69 92 GLU A C 1
ATOM 734 O O . GLU A 1 92 ? 14.908 14.862 -2.950 1.00 88.69 92 GLU A O 1
ATOM 739 N N . GLN A 1 93 ? 14.073 12.874 -2.331 1.00 88.12 93 GLN A N 1
ATOM 740 C CA . GLN A 1 93 ? 14.022 12.285 -3.675 1.00 88.12 93 GLN A CA 1
ATOM 741 C C . GLN A 1 93 ? 12.630 12.370 -4.309 1.00 88.12 93 GLN A C 1
ATOM 743 O O . GLN A 1 93 ? 12.463 12.096 -5.498 1.00 88.12 93 GLN A O 1
ATOM 748 N N . ARG A 1 94 ? 11.629 12.810 -3.537 1.00 90.56 94 ARG A N 1
ATOM 749 C CA . ARG A 1 94 ? 10.215 12.785 -3.920 1.00 90.56 94 ARG A CA 1
ATOM 750 C C . ARG A 1 94 ? 9.940 13.415 -5.281 1.00 90.56 94 ARG A C 1
ATOM 752 O O . ARG A 1 94 ? 9.196 12.843 -6.062 1.00 90.56 94 ARG A O 1
ATOM 759 N N . THR A 1 95 ? 10.515 14.576 -5.586 1.00 91.75 95 THR A N 1
ATOM 760 C CA . THR A 1 95 ? 10.236 15.263 -6.859 1.00 91.75 95 THR A CA 1
ATOM 761 C C . THR A 1 95 ? 10.722 14.460 -8.066 1.00 91.75 95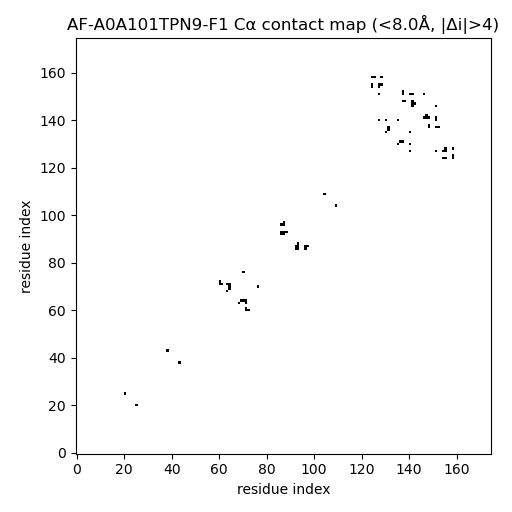 THR A C 1
ATOM 763 O O . THR A 1 95 ? 10.004 14.370 -9.057 1.00 91.75 95 THR A O 1
ATOM 766 N N . GLY A 1 96 ? 11.916 13.863 -7.983 1.00 92.38 96 GLY A N 1
ATOM 767 C CA . GLY A 1 96 ? 12.453 13.019 -9.054 1.00 92.38 96 GLY A CA 1
ATOM 768 C C . GLY A 1 96 ? 11.662 11.723 -9.200 1.00 92.38 96 GLY A C 1
ATOM 769 O O . GLY A 1 96 ? 11.314 11.337 -10.310 1.00 92.38 96 GLY A O 1
ATOM 770 N N . TYR A 1 97 ? 11.290 11.117 -8.073 1.00 94.19 97 TYR A N 1
ATOM 771 C CA . TYR A 1 97 ? 10.482 9.903 -8.066 1.00 94.19 97 TYR A CA 1
ATOM 772 C C . TYR A 1 97 ? 9.072 10.121 -8.637 1.00 94.19 97 TYR A C 1
ATOM 774 O O . TYR A 1 97 ? 8.580 9.311 -9.412 1.00 94.19 97 TYR A O 1
ATOM 782 N N . LEU A 1 98 ? 8.431 11.255 -8.336 1.00 94.94 98 LEU A N 1
ATOM 783 C CA . LEU A 1 98 ? 7.134 11.600 -8.926 1.00 94.94 98 LEU A CA 1
ATOM 784 C C . LEU A 1 98 ? 7.209 11.806 -10.444 1.00 94.94 98 LEU A C 1
ATOM 786 O O . LEU A 1 98 ? 6.244 11.494 -11.135 1.00 94.94 98 LEU A O 1
ATOM 790 N N . ALA A 1 99 ? 8.327 12.323 -10.964 1.00 95.81 99 ALA A N 1
ATOM 791 C CA . ALA A 1 99 ? 8.537 12.420 -12.407 1.00 95.81 99 ALA A CA 1
ATOM 792 C C . ALA A 1 99 ? 8.675 11.027 -13.038 1.00 95.81 99 ALA A C 1
ATOM 794 O O . ALA A 1 99 ? 8.021 10.758 -14.037 1.00 95.81 99 ALA A O 1
ATOM 795 N N . GLN A 1 100 ? 9.431 10.126 -12.404 1.00 94.94 100 GLN A N 1
ATOM 796 C CA . GLN A 1 100 ? 9.536 8.732 -12.839 1.00 94.94 100 GLN A CA 1
ATOM 797 C C . GLN A 1 100 ? 8.165 8.035 -12.858 1.00 94.94 100 GLN A C 1
ATOM 799 O O . GLN A 1 100 ? 7.789 7.450 -13.868 1.00 94.94 100 GLN A O 1
ATOM 804 N N . LEU A 1 101 ? 7.371 8.164 -11.789 1.00 95.19 101 LEU A N 1
ATOM 805 C CA . LEU A 1 101 ? 6.018 7.602 -11.750 1.00 95.19 101 LEU A CA 1
ATOM 806 C C . LEU A 1 101 ? 5.098 8.192 -12.825 1.00 95.19 101 LEU A C 1
ATOM 808 O O . LEU A 1 101 ? 4.218 7.495 -13.317 1.00 95.19 101 LEU A O 1
ATOM 812 N N . ALA A 1 102 ? 5.274 9.463 -13.192 1.00 96.06 102 ALA A N 1
ATOM 813 C CA . ALA A 1 102 ? 4.492 10.080 -14.260 1.00 96.06 102 ALA A CA 1
ATOM 814 C C . ALA A 1 102 ? 4.832 9.517 -15.651 1.00 96.06 102 ALA A C 1
ATOM 816 O O . ALA A 1 102 ? 3.968 9.534 -16.526 1.00 96.06 102 ALA A O 1
ATOM 817 N N . ASP A 1 103 ? 6.057 9.023 -15.843 1.00 96.62 103 ASP A N 1
ATOM 818 C CA . ASP A 1 103 ? 6.484 8.358 -17.077 1.00 96.62 103 ASP A CA 1
ATOM 819 C C . ASP A 1 103 ? 6.057 6.876 -17.116 1.00 96.62 103 ASP A C 1
ATOM 821 O O . ASP A 1 103 ? 5.818 6.333 -18.196 1.00 96.62 103 ASP A O 1
ATOM 825 N N . GLU A 1 104 ? 5.951 6.221 -15.954 1.00 95.06 104 GLU A N 1
ATOM 826 C CA . GLU A 1 104 ? 5.619 4.793 -15.833 1.00 95.06 104 GLU A CA 1
ATOM 827 C C . GLU A 1 104 ? 4.111 4.509 -15.756 1.00 95.06 104 GLU A C 1
ATOM 829 O O . GLU A 1 104 ? 3.638 3.538 -16.349 1.00 95.06 104 GLU A O 1
ATOM 834 N N . LEU A 1 105 ? 3.346 5.327 -15.026 1.00 94.81 105 LEU A N 1
ATOM 835 C CA . LEU A 1 105 ? 1.941 5.048 -14.729 1.00 94.81 105 LEU A CA 1
ATOM 836 C C . LEU A 1 105 ? 0.999 5.548 -15.824 1.00 94.81 105 LEU A C 1
ATOM 838 O O . LEU A 1 105 ? 1.036 6.706 -16.247 1.00 94.81 105 LEU A O 1
ATOM 842 N N . THR A 1 106 ? 0.046 4.699 -16.203 1.00 96.38 106 THR A N 1
ATOM 843 C CA . THR A 1 106 ? -1.075 5.102 -17.052 1.00 96.38 106 THR A CA 1
ATOM 844 C C . THR A 1 106 ? -2.206 5.732 -16.230 1.00 96.38 106 THR A C 1
ATOM 846 O O . THR A 1 106 ? -2.267 5.636 -15.002 1.00 96.38 106 THR A O 1
ATOM 849 N N . LEU A 1 107 ? -3.168 6.367 -16.908 1.00 96.44 107 LEU A N 1
ATOM 850 C CA . LEU A 1 107 ? -4.363 6.903 -16.242 1.00 96.44 107 LEU A CA 1
ATOM 851 C C . LEU A 1 107 ? -5.198 5.813 -15.553 1.00 96.44 107 LEU A C 1
ATOM 853 O O . LEU A 1 107 ? -5.814 6.085 -14.518 1.00 96.44 107 LEU A O 1
ATOM 857 N N . ASP A 1 108 ? -5.222 4.601 -16.110 1.00 96.19 108 ASP A N 1
ATOM 858 C CA . ASP A 1 108 ? -5.933 3.473 -15.513 1.00 96.19 108 ASP A CA 1
ATOM 859 C C . ASP A 1 108 ? -5.226 2.985 -14.242 1.00 96.19 108 ASP A C 1
ATOM 861 O O . ASP A 1 108 ? -5.903 2.746 -13.238 1.00 96.19 108 ASP A O 1
ATOM 865 N N . ASP A 1 109 ? -3.890 2.967 -14.223 1.00 94.00 109 ASP A N 1
ATOM 866 C CA . ASP A 1 109 ? -3.105 2.629 -13.026 1.00 94.00 109 ASP A CA 1
ATOM 867 C C . ASP A 1 109 ? -3.324 3.658 -11.914 1.00 94.00 109 ASP A C 1
ATOM 869 O O . ASP A 1 109 ? -3.637 3.306 -10.775 1.00 94.00 109 ASP A O 1
ATOM 873 N N . VAL A 1 110 ? -3.268 4.953 -12.248 1.00 94.62 110 VAL A N 1
ATOM 874 C CA . VAL A 1 110 ? -3.556 6.035 -11.292 1.00 94.62 110 VAL A CA 1
ATOM 875 C C . VAL A 1 110 ? -4.977 5.911 -10.744 1.00 94.62 110 VAL A C 1
ATOM 877 O O . VAL A 1 110 ? -5.212 6.099 -9.545 1.00 94.62 110 VAL A O 1
ATOM 880 N N . ARG A 1 111 ? -5.954 5.574 -11.594 1.00 95.62 111 ARG A N 1
ATOM 881 C CA . ARG A 1 111 ? -7.329 5.328 -11.152 1.00 95.62 111 ARG A CA 1
ATOM 882 C C . ARG A 1 111 ? -7.402 4.132 -10.202 1.00 95.62 111 ARG A C 1
ATOM 884 O O . ARG A 1 111 ? -8.095 4.242 -9.187 1.00 95.62 111 ARG A O 1
ATOM 891 N N . ALA A 1 112 ? -6.732 3.027 -10.520 1.00 93.81 112 ALA A N 1
ATOM 892 C CA . ALA A 1 112 ? -6.702 1.825 -9.695 1.00 93.81 112 ALA A CA 1
ATOM 893 C C . ALA A 1 112 ? -6.078 2.112 -8.323 1.00 93.81 112 ALA A C 1
ATOM 895 O O . ALA A 1 112 ? -6.726 1.871 -7.304 1.00 93.81 112 ALA A O 1
ATOM 896 N N . LEU A 1 113 ? -4.898 2.739 -8.288 1.00 93.94 113 LEU A N 1
ATOM 897 C CA . LEU A 1 113 ? -4.210 3.142 -7.058 1.00 93.94 113 LEU A CA 1
ATOM 898 C C . LEU A 1 113 ? -5.060 4.093 -6.210 1.00 93.94 113 LEU A C 1
ATOM 900 O O . LEU A 1 113 ? -5.147 3.937 -4.992 1.00 93.94 113 LEU A O 1
ATOM 904 N N . ARG A 1 114 ? -5.758 5.048 -6.837 1.00 95.94 114 ARG A N 1
ATOM 905 C CA . ARG A 1 114 ? -6.662 5.957 -6.120 1.00 95.94 114 ARG A CA 1
ATOM 906 C C . ARG A 1 114 ? -7.822 5.210 -5.464 1.00 95.94 114 ARG A C 1
ATOM 908 O O . ARG A 1 114 ? -8.145 5.482 -4.311 1.00 95.94 114 ARG A O 1
ATOM 915 N N . LEU A 1 115 ? -8.466 4.292 -6.186 1.00 95.81 115 LEU A N 1
ATOM 916 C CA . LEU A 1 115 ? -9.563 3.490 -5.636 1.00 95.81 115 LEU A CA 1
ATOM 917 C C . LEU A 1 115 ? -9.075 2.552 -4.528 1.00 95.81 115 LEU A C 1
ATOM 919 O O . LEU A 1 115 ? -9.745 2.440 -3.503 1.00 95.81 115 LEU A O 1
ATOM 923 N N . ALA A 1 116 ? -7.902 1.942 -4.699 1.00 93.12 116 ALA A N 1
ATOM 924 C CA . ALA A 1 116 ? -7.261 1.128 -3.674 1.00 93.12 116 ALA A CA 1
ATOM 925 C C . ALA A 1 116 ? -6.960 1.949 -2.410 1.00 93.12 116 ALA A C 1
ATOM 927 O O . ALA A 1 116 ? -7.270 1.504 -1.309 1.00 93.12 116 ALA A O 1
ATOM 928 N N . GLY A 1 117 ? -6.453 3.178 -2.554 1.00 93.25 117 GLY A N 1
ATOM 929 C CA . GLY A 1 117 ? -6.215 4.092 -1.433 1.00 93.25 117 GLY A CA 1
ATOM 930 C C . GLY A 1 117 ? -7.492 4.470 -0.675 1.00 93.25 117 GLY A C 1
ATOM 931 O O . GLY A 1 117 ? -7.503 4.470 0.556 1.00 93.25 117 GLY A O 1
ATOM 932 N N . GLU A 1 118 ? -8.596 4.733 -1.382 1.00 96.19 118 GLU A N 1
ATOM 933 C CA . GLU A 1 118 ? -9.897 4.982 -0.740 1.00 96.19 118 GLU A CA 1
ATOM 934 C C . GLU A 1 118 ? -10.432 3.733 -0.024 1.00 96.19 118 GLU A C 1
ATOM 936 O O . GLU A 1 118 ? -10.928 3.831 1.101 1.00 96.19 118 GLU A O 1
ATOM 941 N N . ALA A 1 119 ? -10.288 2.551 -0.629 1.00 94.44 119 ALA A N 1
ATOM 942 C CA . ALA A 1 119 ? -10.667 1.290 0.002 1.00 94.44 119 ALA A CA 1
ATOM 943 C C . ALA A 1 119 ? -9.830 1.013 1.263 1.00 94.44 119 ALA A C 1
ATOM 945 O O . ALA A 1 119 ? -10.389 0.694 2.312 1.00 94.44 119 ALA A O 1
ATOM 946 N N . ALA A 1 120 ? -8.511 1.216 1.203 1.00 93.94 120 ALA A N 1
ATOM 947 C CA . ALA A 1 120 ? -7.607 1.065 2.341 1.00 93.94 120 ALA A CA 1
ATOM 948 C C . ALA A 1 120 ? -7.963 2.036 3.476 1.00 93.94 120 ALA A C 1
ATOM 950 O O . ALA A 1 120 ? -8.055 1.640 4.639 1.00 93.94 120 ALA A O 1
ATOM 951 N N . LYS A 1 121 ? -8.258 3.299 3.147 1.00 94.31 121 LYS A N 1
ATOM 952 C CA . LYS A 1 121 ? -8.727 4.300 4.113 1.00 94.31 121 LYS A CA 1
ATOM 953 C C . LYS A 1 121 ? -10.044 3.890 4.775 1.00 94.31 121 LYS A C 1
ATOM 955 O O . LYS A 1 121 ? -10.190 4.071 5.982 1.00 94.31 121 LYS A O 1
ATOM 960 N N . ALA A 1 122 ? -10.988 3.338 4.013 1.00 94.25 122 ALA A N 1
ATOM 961 C CA . ALA A 1 122 ? -12.261 2.850 4.542 1.00 94.25 122 ALA A CA 1
ATOM 962 C C . ALA A 1 122 ? -12.093 1.595 5.416 1.00 94.25 122 ALA A C 1
ATOM 964 O O . ALA A 1 122 ? -12.802 1.444 6.409 1.00 94.25 122 ALA A O 1
ATOM 965 N N . ALA A 1 123 ? -11.135 0.725 5.087 1.00 95.00 123 ALA A N 1
ATOM 966 C CA . ALA A 1 123 ? -10.816 -0.475 5.858 1.00 95.00 123 ALA A CA 1
ATOM 967 C C . ALA A 1 123 ? -9.985 -0.182 7.122 1.00 95.00 123 ALA A C 1
ATOM 969 O O . ALA A 1 123 ? -10.059 -0.938 8.090 1.00 95.00 123 ALA A O 1
ATOM 970 N N . THR A 1 124 ? -9.228 0.922 7.144 1.00 95.56 124 THR A N 1
ATOM 971 C CA . THR A 1 124 ? -8.303 1.277 8.237 1.00 95.56 124 THR A CA 1
ATOM 972 C C . THR A 1 124 ? -8.957 1.215 9.627 1.00 95.56 124 THR A C 1
ATOM 974 O O . THR A 1 124 ? -8.374 0.587 10.508 1.00 95.56 124 THR A O 1
ATOM 977 N N . PRO A 1 125 ? -10.163 1.772 9.870 1.00 95.44 125 PRO A N 1
ATOM 978 C CA . PRO A 1 125 ? -10.815 1.660 11.175 1.00 95.44 125 PRO A CA 1
ATOM 979 C C . PRO A 1 125 ? -11.075 0.222 11.633 1.00 95.44 125 PRO A C 1
ATOM 981 O O . PRO A 1 125 ? -10.893 -0.085 12.810 1.00 95.44 125 PRO A O 1
ATOM 984 N N . LEU A 1 126 ? -11.466 -0.655 10.704 1.00 94.75 126 LEU A N 1
ATOM 985 C CA . LEU A 1 126 ? -11.760 -2.060 10.986 1.00 94.75 126 LEU A CA 1
ATOM 986 C C . LEU A 1 126 ? -10.480 -2.828 11.324 1.00 94.75 126 LEU A C 1
ATOM 988 O O . LEU A 1 126 ? -10.452 -3.584 12.292 1.00 94.75 126 LEU A O 1
ATOM 992 N N . VAL A 1 127 ? -9.405 -2.585 10.568 1.00 95.88 127 VAL A N 1
ATOM 993 C CA . VAL A 1 127 ? -8.086 -3.186 10.815 1.00 95.88 127 VAL A CA 1
ATOM 994 C C . VAL A 1 127 ? -7.529 -2.731 12.166 1.00 95.88 127 VAL A C 1
ATOM 996 O O . VAL A 1 127 ? -7.114 -3.564 12.965 1.00 95.88 127 VAL A O 1
ATOM 999 N N . VAL A 1 128 ? -7.600 -1.431 12.472 1.00 96.44 128 VAL A N 1
ATOM 1000 C CA . VAL A 1 128 ? -7.165 -0.870 13.765 1.00 96.44 128 VAL A CA 1
ATOM 1001 C C . VAL A 1 128 ? -7.915 -1.511 14.939 1.00 96.44 128 VAL A C 1
ATOM 1003 O O . VAL A 1 128 ? -7.297 -1.873 15.944 1.00 96.44 128 VAL A O 1
ATOM 1006 N N . MET A 1 129 ? -9.237 -1.676 14.821 1.00 94.44 129 MET A N 1
ATOM 1007 C CA . MET A 1 129 ? -10.041 -2.338 15.852 1.00 94.44 129 MET A CA 1
ATOM 1008 C C . MET A 1 129 ? -9.655 -3.814 16.006 1.00 94.44 129 MET A C 1
ATOM 1010 O O . MET A 1 129 ? -9.462 -4.283 17.126 1.00 94.44 129 MET A O 1
ATOM 1014 N N . ALA A 1 130 ? -9.497 -4.538 14.896 1.00 94.12 130 ALA A N 1
ATOM 1015 C CA . ALA A 1 130 ? -9.117 -5.947 14.908 1.00 94.12 130 ALA A CA 1
ATOM 1016 C C . ALA A 1 130 ? -7.738 -6.177 15.550 1.00 94.12 130 ALA A C 1
ATOM 1018 O O . ALA A 1 130 ? -7.599 -7.075 16.378 1.00 94.12 130 ALA A O 1
ATOM 1019 N N . GLU A 1 131 ? -6.740 -5.351 15.231 1.00 95.69 131 GLU A N 1
ATOM 1020 C CA . GLU A 1 131 ? -5.400 -5.434 15.829 1.00 95.69 131 GLU A CA 1
ATOM 1021 C C . GLU A 1 131 ? -5.418 -5.094 17.326 1.00 95.69 131 GLU A C 1
ATOM 1023 O O . GLU A 1 131 ? -4.778 -5.774 18.128 1.00 95.69 131 GLU A O 1
ATOM 1028 N N . THR A 1 132 ? -6.228 -4.112 17.731 1.00 94.94 132 THR A N 1
ATOM 1029 C CA . THR A 1 132 ? -6.432 -3.800 19.156 1.00 94.94 132 THR A CA 1
ATOM 1030 C C . THR A 1 132 ? -7.071 -4.983 19.893 1.00 94.94 132 THR A C 1
ATOM 1032 O O . THR A 1 132 ? -6.630 -5.348 20.979 1.00 94.94 132 THR A O 1
ATOM 1035 N N . ASN A 1 133 ? -8.070 -5.638 19.291 1.00 93.19 133 ASN A N 1
ATOM 1036 C CA . ASN A 1 133 ? -8.717 -6.828 19.857 1.00 93.19 133 ASN A CA 1
ATOM 1037 C C . ASN A 1 133 ? -7.772 -8.040 19.939 1.00 93.19 133 ASN A C 1
ATOM 1039 O O . ASN A 1 133 ? -7.976 -8.921 20.771 1.00 93.19 133 ASN A O 1
ATOM 1043 N N . ARG A 1 134 ? -6.720 -8.075 19.113 1.00 94.50 134 ARG A N 1
ATOM 1044 C CA . ARG A 1 134 ? -5.618 -9.051 19.199 1.00 94.50 134 ARG A CA 1
ATOM 1045 C C . ARG A 1 134 ? -4.585 -8.700 20.279 1.00 94.50 134 ARG A C 1
ATOM 1047 O O . ARG A 1 134 ? -3.633 -9.452 20.462 1.00 94.50 134 ARG A O 1
ATOM 1054 N N . GLY A 1 135 ? -4.775 -7.596 21.004 1.00 95.25 135 GLY A N 1
ATOM 1055 C CA . GLY A 1 135 ? -3.915 -7.164 22.108 1.00 95.25 135 GLY A CA 1
ATOM 1056 C C . GLY A 1 135 ? -2.762 -6.251 21.695 1.00 95.25 135 GLY A C 1
ATOM 1057 O O . GLY A 1 135 ? -1.833 -6.069 22.477 1.00 95.25 135 GLY A O 1
ATOM 1058 N N . LYS A 1 136 ? -2.789 -5.689 20.482 1.00 96.88 136 LYS A N 1
ATOM 1059 C CA . LYS A 1 136 ? -1.755 -4.761 20.019 1.00 96.88 136 LYS A CA 1
ATOM 1060 C C . LYS A 1 136 ? -1.952 -3.371 20.617 1.00 96.88 136 LYS A C 1
ATOM 1062 O O . LYS A 1 136 ? -3.065 -2.848 20.651 1.00 96.88 136 LYS A O 1
ATOM 1067 N N . GLU A 1 137 ? -0.858 -2.765 21.063 1.00 96.50 137 GLU A N 1
ATOM 1068 C CA . GLU A 1 137 ? -0.873 -1.452 21.708 1.00 96.50 137 GLU A CA 1
ATOM 1069 C C . GLU A 1 137 ? -1.009 -0.309 20.690 1.00 96.50 137 GLU A C 1
ATOM 1071 O O . GLU A 1 137 ? -0.505 -0.376 19.565 1.00 96.50 137 GLU A O 1
ATOM 1076 N N . VAL A 1 138 ? -1.658 0.786 21.101 1.00 95.50 138 VAL A N 1
ATOM 1077 C CA . VAL A 1 138 ? -1.932 1.947 20.231 1.00 95.50 138 VAL A CA 1
ATOM 1078 C C . VAL A 1 138 ? -0.670 2.562 19.606 1.00 95.50 138 VAL A C 1
ATOM 1080 O O . VAL A 1 138 ? -0.716 2.842 18.407 1.00 95.50 138 VAL A O 1
ATOM 1083 N N . PRO A 1 139 ? 0.453 2.751 20.332 1.00 97.25 139 PRO A N 1
ATOM 1084 C CA . PRO A 1 139 ? 1.689 3.254 19.732 1.00 97.25 139 PRO A CA 1
ATOM 1085 C C . PRO A 1 139 ? 2.211 2.362 18.602 1.00 97.25 139 PRO A C 1
ATOM 1087 O O . PRO A 1 139 ? 2.613 2.870 17.560 1.00 97.25 139 PRO A O 1
ATOM 1090 N N . GLN A 1 140 ? 2.124 1.039 18.769 1.00 96.81 140 GLN A N 1
ATOM 1091 C CA . GLN A 1 140 ? 2.568 0.087 17.755 1.00 96.81 140 GLN A CA 1
ATOM 1092 C C . GLN A 1 140 ? 1.675 0.142 16.508 1.00 96.81 140 GLN A C 1
ATOM 1094 O O . GLN A 1 140 ? 2.171 0.190 15.387 1.00 96.81 140 GLN A O 1
ATOM 1099 N N . ILE A 1 141 ? 0.351 0.193 16.690 1.00 96.44 141 ILE A N 1
ATOM 1100 C CA . ILE A 1 141 ? -0.594 0.343 15.571 1.00 96.44 141 ILE A CA 1
ATOM 1101 C C . ILE A 1 141 ? -0.357 1.668 14.831 1.00 96.44 141 ILE A C 1
ATOM 1103 O O . ILE A 1 141 ? -0.420 1.715 13.604 1.00 96.44 141 ILE A O 1
ATOM 1107 N N . ALA A 1 142 ? -0.107 2.753 15.568 1.00 96.31 142 ALA A N 1
ATOM 1108 C CA . ALA A 1 142 ? 0.140 4.070 14.992 1.00 96.31 142 ALA A CA 1
ATOM 1109 C C . ALA A 1 142 ? 1.388 4.069 14.097 1.00 96.31 142 ALA A C 1
ATOM 1111 O O . ALA A 1 142 ? 1.326 4.571 12.974 1.00 96.31 142 ALA A O 1
ATOM 1112 N N . GLU A 1 143 ? 2.476 3.457 14.567 1.00 94.88 143 GLU A N 1
ATOM 1113 C CA . GLU A 1 143 ? 3.711 3.292 13.799 1.00 94.88 143 GLU A CA 1
ATOM 1114 C C . GLU A 1 143 ? 3.481 2.481 12.518 1.00 94.88 143 GLU A C 1
ATOM 1116 O O . GLU A 1 143 ? 3.785 2.961 11.428 1.00 94.88 143 GLU A O 1
ATOM 1121 N N . GLU A 1 144 ? 2.873 1.29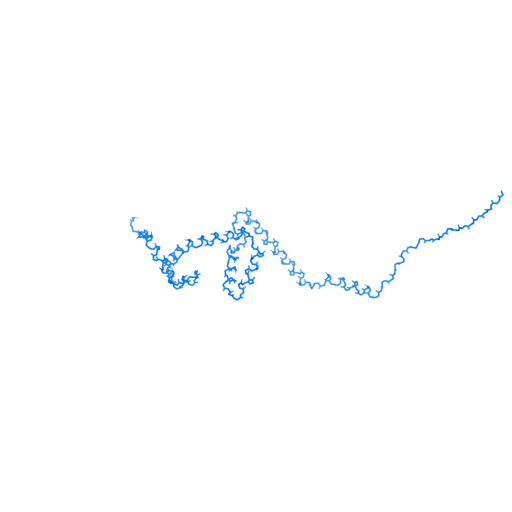8 12.625 1.00 93.38 144 GLU A N 1
ATOM 1122 C CA . GLU A 1 144 ? 2.705 0.388 11.486 1.00 93.38 144 GLU A CA 1
ATOM 1123 C C . GLU A 1 144 ? 1.743 0.913 10.411 1.00 93.38 144 GLU A C 1
ATOM 1125 O O . GLU A 1 144 ? 1.967 0.712 9.220 1.00 93.38 144 GLU A O 1
ATOM 1130 N N . VAL A 1 145 ? 0.671 1.605 10.808 1.00 92.81 145 VAL A N 1
ATOM 1131 C CA . VAL A 1 145 ? -0.315 2.168 9.865 1.00 92.81 145 VAL A CA 1
ATOM 1132 C C . VAL A 1 145 ? 0.111 3.563 9.370 1.00 92.81 145 VAL A C 1
ATOM 1134 O O . VAL A 1 145 ? -0.528 4.138 8.487 1.00 92.81 145 VAL A O 1
ATOM 1137 N N . GLY A 1 146 ? 1.187 4.139 9.918 1.00 92.25 146 GLY A N 1
ATOM 1138 C CA . GLY A 1 146 ? 1.668 5.473 9.548 1.00 92.25 146 GLY A CA 1
ATOM 1139 C C . GLY A 1 146 ? 0.734 6.604 9.998 1.00 92.25 146 GLY A C 1
ATOM 1140 O O . GLY A 1 146 ? 0.590 7.619 9.311 1.00 92.25 146 GLY A O 1
ATOM 1141 N N . LEU A 1 147 ? 0.070 6.435 11.144 1.00 94.56 147 LEU A N 1
ATOM 1142 C CA . LEU A 1 147 ? -0.833 7.417 11.746 1.00 94.56 147 LEU A CA 1
ATOM 1143 C C . LEU A 1 147 ? -0.265 7.958 13.061 1.00 94.56 147 LEU A C 1
ATOM 1145 O O . LEU A 1 147 ? 0.659 7.415 13.649 1.00 94.56 147 LEU A O 1
ATOM 1149 N N . THR A 1 148 ? -0.844 9.048 13.561 1.00 96.75 148 THR A N 1
ATOM 1150 C CA . THR A 1 148 ? -0.546 9.508 14.922 1.00 96.75 148 THR A CA 1
ATOM 1151 C C . THR A 1 148 ? -1.349 8.704 15.941 1.00 96.75 148 THR A C 1
ATOM 1153 O O . THR A 1 148 ? -2.498 8.340 15.677 1.00 96.75 148 THR A O 1
ATOM 1156 N N . GLU A 1 149 ? -0.806 8.504 17.145 1.00 97.38 149 GLU A N 1
ATOM 1157 C CA . GLU A 1 149 ? -1.530 7.846 18.246 1.00 97.38 149 GLU A CA 1
ATOM 1158 C C . GLU A 1 149 ? -2.893 8.499 18.505 1.00 97.38 149 GLU A C 1
ATOM 1160 O O . GLU A 1 149 ? -3.913 7.819 18.596 1.00 97.38 149 GLU A O 1
ATOM 1165 N N . SER A 1 150 ? -2.946 9.836 18.528 1.00 97.12 150 SER A N 1
ATOM 1166 C CA . SER A 1 150 ? -4.192 10.595 18.688 1.00 97.12 150 SER A CA 1
ATOM 1167 C C . SER A 1 150 ? -5.242 10.239 17.633 1.00 97.12 150 SER A C 1
ATOM 1169 O O . SER A 1 150 ? -6.438 10.213 17.935 1.00 97.12 150 SER A O 1
ATOM 1171 N N . ARG A 1 151 ? -4.821 9.954 16.391 1.00 97.19 151 ARG A N 1
ATOM 1172 C CA . ARG A 1 151 ? -5.736 9.533 15.328 1.00 97.19 151 ARG A CA 1
ATOM 1173 C C . ARG A 1 151 ? -6.228 8.106 15.553 1.00 97.19 151 ARG A C 1
ATOM 1175 O O . ARG A 1 151 ? -7.420 7.869 15.371 1.00 97.19 151 ARG A O 1
ATOM 1182 N N . VAL A 1 152 ? -5.357 7.197 15.985 1.00 96.81 152 VAL A N 1
ATOM 1183 C CA . VAL A 1 152 ? -5.728 5.816 16.332 1.00 96.81 152 VAL A CA 1
ATOM 1184 C C . VAL A 1 152 ? -6.732 5.800 17.492 1.00 96.81 152 VAL A C 1
ATOM 1186 O O . VAL A 1 152 ? -7.782 5.169 17.383 1.00 96.81 152 VAL A O 1
ATOM 1189 N N . TYR A 1 153 ? -6.504 6.586 18.549 1.00 97.19 153 TYR A N 1
ATOM 1190 C CA . TYR A 1 153 ? -7.470 6.746 19.644 1.00 97.19 153 TYR A CA 1
ATOM 1191 C C . TYR A 1 153 ? -8.827 7.281 19.169 1.00 97.19 153 TYR A C 1
ATOM 1193 O O . TYR A 1 153 ? -9.872 6.796 19.610 1.00 97.19 153 TYR A O 1
ATOM 1201 N N . ALA A 1 154 ? -8.834 8.270 18.268 1.00 96.44 154 ALA A N 1
ATOM 1202 C CA . ALA A 1 154 ? -10.074 8.804 17.708 1.00 96.44 154 ALA A CA 1
ATOM 1203 C C . ALA A 1 154 ? -10.852 7.734 16.927 1.00 96.44 154 ALA A C 1
ATOM 1205 O O . ALA A 1 154 ? -12.052 7.584 17.148 1.00 96.44 154 ALA A O 1
ATOM 1206 N N . ILE A 1 155 ? -10.157 6.954 16.091 1.00 96.00 155 ILE A N 1
ATOM 1207 C CA . ILE A 1 155 ? -10.729 5.834 15.333 1.00 96.00 155 ILE A CA 1
ATOM 1208 C C . ILE A 1 155 ? -11.363 4.804 16.275 1.00 96.00 155 ILE A C 1
ATOM 1210 O O . ILE A 1 155 ? -12.521 4.438 16.089 1.00 96.00 155 ILE A O 1
ATOM 1214 N N . LEU A 1 156 ? -10.645 4.369 17.315 1.00 95.00 156 LEU A N 1
ATOM 1215 C CA . LEU A 1 156 ? -11.158 3.380 18.270 1.00 95.00 156 LEU A CA 1
ATOM 1216 C C . LEU A 1 156 ? -12.410 3.876 18.998 1.00 95.00 156 LEU A C 1
ATOM 1218 O O . LEU A 1 156 ? -13.355 3.114 19.203 1.00 95.00 156 LEU A O 1
ATOM 1222 N N . ARG A 1 157 ? -12.441 5.160 19.368 1.00 94.75 157 ARG A N 1
ATOM 1223 C CA . ARG A 1 157 ? -13.612 5.778 19.997 1.00 94.75 157 ARG A CA 1
ATOM 1224 C C . ARG A 1 157 ? -14.811 5.823 19.048 1.00 94.75 157 ARG A C 1
ATOM 1226 O O . ARG A 1 157 ? -15.915 5.501 19.471 1.00 94.75 157 ARG A O 1
ATOM 1233 N N . GLU A 1 158 ? -14.598 6.221 17.795 1.00 93.75 158 GLU A N 1
ATOM 1234 C CA . GLU A 1 158 ? -15.643 6.266 16.763 1.00 93.75 158 GLU A CA 1
ATOM 1235 C C . GLU A 1 158 ? -16.221 4.869 16.492 1.00 93.75 158 GLU A C 1
ATOM 1237 O O . GLU A 1 158 ? -17.436 4.707 16.456 1.00 93.75 158 GLU A O 1
ATOM 1242 N N . GLN A 1 159 ? -15.366 3.848 16.380 1.00 92.19 159 GLN A N 1
ATOM 1243 C CA . GLN A 1 159 ? -15.790 2.470 16.120 1.00 92.19 159 GLN A CA 1
ATOM 1244 C C . GLN A 1 159 ? -16.556 1.849 17.298 1.00 92.19 159 GLN A C 1
ATOM 1246 O O . GLN A 1 159 ? -17.604 1.253 17.085 1.00 92.19 159 GLN A O 1
ATOM 1251 N N . ARG A 1 160 ? -16.113 2.049 18.548 1.00 89.81 160 ARG A N 1
ATOM 1252 C CA . ARG A 1 160 ? -16.859 1.574 19.735 1.00 89.81 160 ARG A CA 1
ATOM 1253 C C . ARG A 1 160 ? -18.205 2.275 19.917 1.00 89.81 160 ARG A C 1
ATOM 1255 O O . ARG A 1 160 ? -19.126 1.694 20.469 1.00 89.81 160 ARG A O 1
ATOM 1262 N N . ALA A 1 161 ? -18.316 3.530 19.483 1.00 88.19 161 ALA A N 1
ATOM 1263 C CA . ALA A 1 161 ? -19.591 4.242 19.489 1.00 88.19 161 ALA A CA 1
ATOM 1264 C C . ALA A 1 161 ? -20.534 3.756 18.374 1.00 88.19 161 ALA A C 1
ATOM 1266 O O . ALA A 1 161 ? -21.750 3.825 18.537 1.00 88.19 161 ALA A O 1
ATOM 1267 N N . ALA A 1 162 ? -19.979 3.289 17.252 1.00 81.94 162 ALA A N 1
ATOM 1268 C CA . ALA A 1 162 ? -20.735 2.742 16.130 1.00 81.94 162 ALA A CA 1
ATOM 1269 C C . ALA A 1 162 ? -21.191 1.288 16.356 1.00 81.94 162 ALA A C 1
ATOM 1271 O O . ALA A 1 162 ? -22.208 0.896 15.789 1.00 81.94 162 ALA A O 1
ATOM 1272 N N . ASP A 1 163 ? -20.480 0.524 17.191 1.00 70.94 163 ASP A N 1
ATOM 1273 C CA . ASP A 1 163 ? -20.800 -0.864 17.550 1.00 70.94 163 ASP A CA 1
ATOM 1274 C C . ASP A 1 163 ? -20.924 -1.036 19.084 1.00 70.94 163 ASP A C 1
ATOM 1276 O O . ASP A 1 163 ? -19.994 -1.512 19.744 1.00 70.94 163 ASP A O 1
ATOM 1280 N N . PRO A 1 164 ? -22.044 -0.585 19.688 1.00 58.53 164 PRO A N 1
ATOM 1281 C CA . PRO A 1 164 ? -22.238 -0.599 21.141 1.00 58.53 164 PRO A CA 1
ATOM 1282 C C . PRO A 1 164 ? -22.473 -2.000 21.730 1.00 58.53 164 PRO A C 1
ATOM 1284 O O . PRO A 1 164 ? -22.342 -2.162 22.942 1.00 58.53 164 PRO A O 1
ATOM 1287 N N . ASP A 1 165 ? -22.799 -2.994 20.896 1.00 58.94 165 ASP A N 1
ATOM 1288 C CA . ASP A 1 165 ? -23.231 -4.332 21.324 1.00 58.94 165 ASP A CA 1
ATOM 1289 C C . ASP A 1 165 ? -22.145 -5.409 21.208 1.00 58.94 165 ASP A C 1
ATOM 1291 O O . ASP A 1 165 ? -22.446 -6.570 21.483 1.00 58.94 165 ASP A O 1
ATOM 1295 N N . GLY A 1 166 ? -20.913 -5.033 20.822 1.00 54.34 166 GLY A N 1
ATOM 1296 C CA . GLY A 1 166 ? -19.709 -5.870 20.722 1.00 54.34 166 GLY A CA 1
ATOM 1297 C C . GLY A 1 166 ? -19.944 -7.340 21.056 1.00 54.34 166 GLY A C 1
ATOM 1298 O O . GLY A 1 166 ? -19.807 -7.731 22.217 1.00 54.34 166 GLY A O 1
ATOM 1299 N N . VAL A 1 167 ? -20.358 -8.115 20.044 1.00 52.03 167 VAL A N 1
ATOM 1300 C CA . VAL A 1 167 ? -20.742 -9.526 20.170 1.00 52.03 167 VAL A CA 1
ATOM 1301 C C . VAL A 1 167 ? -19.720 -10.237 21.048 1.00 52.03 167 VAL A C 1
ATOM 1303 O O . VAL A 1 167 ? -18.577 -10.466 20.647 1.00 52.03 167 VAL A O 1
ATOM 1306 N N . SER A 1 168 ? -20.141 -10.554 22.273 1.00 49.12 168 SER A N 1
ATOM 1307 C CA . SER A 1 168 ? -19.390 -11.435 23.154 1.00 49.12 168 SER A CA 1
ATOM 1308 C C . SER A 1 168 ? -19.172 -12.748 22.402 1.00 49.12 168 SER A C 1
ATOM 1310 O O . SER A 1 168 ? -20.120 -13.232 21.772 1.00 49.12 168 SER A O 1
ATOM 1312 N N . PRO A 1 169 ? -17.966 -13.346 22.432 1.00 52.56 169 PRO A N 1
ATOM 1313 C CA . PRO A 1 169 ? -17.819 -14.712 21.953 1.00 52.56 169 PRO A CA 1
ATOM 1314 C C . PRO A 1 169 ? -18.871 -15.566 22.673 1.00 52.56 169 PRO A C 1
ATOM 1316 O O . PRO A 1 169 ? -19.072 -15.351 23.874 1.00 52.56 169 PRO A O 1
ATOM 1319 N N . PRO A 1 170 ? -19.579 -16.482 21.985 1.00 46.47 170 PRO A N 1
ATOM 1320 C CA . PRO A 1 170 ? -20.478 -17.389 22.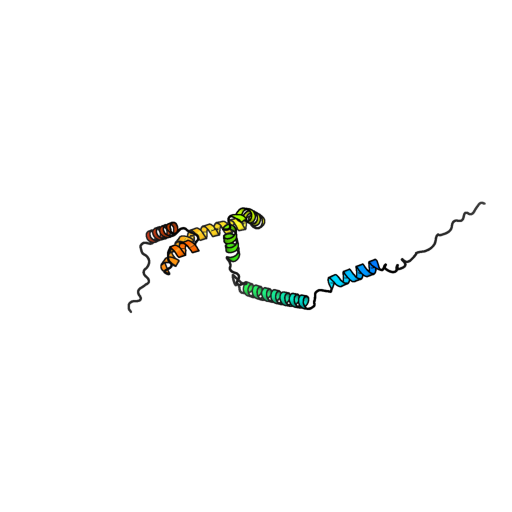674 1.00 46.47 170 PRO A CA 1
ATOM 1321 C C . PRO A 1 170 ? -19.642 -18.119 23.722 1.00 46.47 170 PRO A C 1
ATOM 1323 O O . PRO A 1 170 ? -18.735 -18.882 23.393 1.00 46.47 170 PRO A O 1
ATOM 1326 N N . THR A 1 171 ? -19.901 -17.821 24.993 1.00 47.22 171 THR A N 1
ATOM 1327 C CA . THR A 1 171 ? -19.494 -18.670 26.101 1.00 47.22 171 THR A CA 1
ATOM 1328 C C . THR A 1 171 ? -20.094 -20.029 25.803 1.00 47.22 171 THR A C 1
ATOM 1330 O O . THR A 1 171 ? -21.310 -20.206 25.882 1.00 47.22 171 THR A O 1
ATOM 1333 N N . THR A 1 172 ? -19.245 -20.962 25.380 1.00 52.47 172 THR A N 1
ATOM 1334 C CA . THR A 1 172 ? -19.548 -22.387 25.390 1.00 52.47 172 THR A CA 1
ATOM 1335 C C . THR A 1 172 ? -19.692 -22.795 26.851 1.00 52.47 172 THR A C 1
ATOM 1337 O O . THR A 1 172 ? -18.764 -23.338 27.435 1.00 52.47 172 THR A O 1
ATOM 1340 N N . ASP A 1 173 ? -20.836 -22.473 27.443 1.00 54.72 173 ASP A N 1
ATOM 1341 C CA . ASP A 1 173 ? -21.327 -23.118 28.646 1.00 54.72 173 ASP A CA 1
ATOM 1342 C C . ASP A 1 173 ? -22.587 -23.898 28.269 1.00 54.72 173 ASP A C 1
ATOM 1344 O O . ASP A 1 173 ? -23.583 -23.350 27.798 1.00 54.72 173 ASP A O 1
ATOM 1348 N N . GLU A 1 174 ? -22.456 -25.202 28.487 1.00 45.22 174 GLU A N 1
ATOM 1349 C CA . GLU A 1 174 ? -23.507 -26.166 28.793 1.00 45.22 174 GLU A CA 1
ATOM 1350 C C . GLU A 1 174 ? -24.553 -26.476 27.708 1.00 45.22 174 GLU A C 1
ATOM 1352 O O . GLU A 1 174 ? -25.611 -25.851 27.592 1.00 45.22 174 GLU A O 1
ATOM 1357 N N . GLN A 1 175 ? -24.306 -27.593 27.013 1.00 41.03 175 GLN A N 1
ATOM 1358 C CA . GLN A 1 175 ? -25.110 -28.813 27.192 1.00 41.03 175 GLN A CA 1
ATOM 1359 C C . GLN A 1 175 ? -24.335 -30.069 26.786 1.00 41.03 175 GLN A C 1
ATOM 1361 O O . GLN A 1 175 ? -23.670 -30.040 25.727 1.00 41.03 175 GLN A O 1
#

Mean predicted aligned error: 16.95 Å

Nearest PDB structures (foldseek):
  7bhy-assembly1_B  TM=7.038E-01  e=1.788E+00  Bacillus subtilis subsp. subtilis str. 168
  7bhy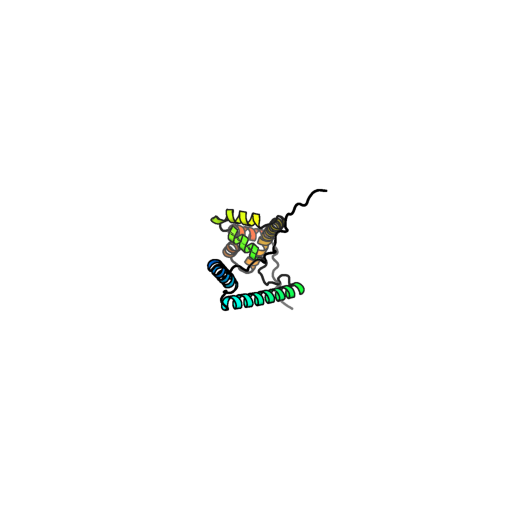-assembly2_C-2  TM=6.837E-01  e=2.283E+00  Bacillus subtilis subsp. subtilis str. 168

Foldseek 3Di:
DDDDDDDDDDDDDDDPDPPDDDPVRVVVVVVVVCVVPPPPPVVVVVVVVVVVVVVVLVVQLVVCVVVVNPCSNPDDPCPVVVVVVVQCVPVVCNVVVVVVCVVVDDPVNVVVVVVVVVVCVVCLLVVLLVVVVVVDDLVVSCVVVVHDSVVSVVSNVVVCVVPVPPDDDPPPDDD

Radius of gyration: 37.41 Å; Cα contacts (8 Å, |Δi|>4): 46; chains: 1; bounding box: 74×44×134 Å

Organism: NCBI:txid661399

pLDDT: mean 79.69, std 18.43, range [38.81, 97.38]